Protein AF-A0A660Y9D4-F1 (afdb_monomer_lite)

Secondary structure (DSSP, 8-state):
--EEEESSTTHHHHHHHHHHHTT--PPEEEE-HHHHHHHHH-HHHHHHHS-----EEEETTTTEEEETT-TT--SSEEEEE-S-GGGS-SEEPTTT--

Foldseek 3Di:
DEQEFELAAQRQVVSLVVCVVVVHQAEYEYYYPVLSVVCVVPVPVSVVPDDFDFQWKAASVQQEIAGPPDPPRDDRIYGYDDPDPNRNNGHYDPPHRD

Structure (mmCIF, N/CA/C/O backbone):
data_AF-A0A660Y9D4-F1
#
_entry.id   AF-A0A660Y9D4-F1
#
loop_
_atom_site.group_PDB
_atom_site.id
_atom_site.type_symbol
_atom_site.label_atom_id
_atom_site.label_alt_id
_atom_site.label_comp_id
_atom_site.label_asym_id
_atom_site.label_entity_id
_atom_site.label_seq_id
_atom_site.pdbx_PDB_ins_code
_atom_site.Cartn_x
_atom_site.Cartn_y
_atom_site.Cartn_z
_atom_site.occupancy
_atom_site.B_iso_or_equiv
_atom_site.auth_seq_id
_atom_site.auth_comp_id
_atom_site.auth_asym_id
_atom_site.auth_atom_id
_atom_site.pdbx_PDB_model_num
ATOM 1 N N . MET A 1 1 ? -10.538 11.390 -6.472 1.00 71.12 1 MET A N 1
ATOM 2 C CA . MET A 1 1 ? -10.858 10.547 -5.290 1.00 71.12 1 MET A CA 1
ATOM 3 C C . MET A 1 1 ? -9.570 9.892 -4.800 1.00 71.12 1 MET A C 1
ATOM 5 O O . MET A 1 1 ? -8.758 9.623 -5.661 1.00 71.12 1 MET A O 1
ATOM 9 N N . TYR A 1 2 ? -9.329 9.685 -3.499 1.00 81.25 2 TYR A N 1
ATOM 10 C CA . TYR A 1 2 ? -8.101 9.050 -2.960 1.00 81.25 2 TYR A CA 1
ATOM 11 C C . TYR A 1 2 ? -8.408 7.653 -2.404 1.00 81.25 2 TYR A C 1
ATOM 13 O O . TYR A 1 2 ? -9.536 7.408 -1.978 1.00 81.25 2 TYR A O 1
ATOM 21 N N . GLY A 1 3 ? -7.412 6.766 -2.345 1.00 86.69 3 GLY A N 1
ATOM 22 C CA . GLY A 1 3 ? -7.513 5.514 -1.592 1.00 86.69 3 GLY A CA 1
ATOM 23 C C . GLY A 1 3 ? -7.250 5.765 -0.111 1.00 86.69 3 GLY A C 1
ATOM 24 O O . GLY A 1 3 ? -6.142 6.143 0.255 1.00 86.69 3 GLY A O 1
ATOM 25 N N . ILE A 1 4 ? -8.247 5.594 0.752 1.00 88.94 4 ILE A N 1
ATOM 26 C CA . ILE A 1 4 ? -8.120 5.876 2.190 1.00 88.94 4 ILE A CA 1
ATOM 27 C C . ILE A 1 4 ? -8.027 4.549 2.937 1.00 88.94 4 ILE A C 1
ATOM 29 O O . ILE A 1 4 ? -8.901 3.693 2.812 1.00 88.94 4 ILE A O 1
ATOM 33 N N . CYS A 1 5 ? -6.976 4.386 3.733 1.00 91.12 5 CYS A N 1
ATOM 34 C CA . CYS A 1 5 ? -6.718 3.168 4.498 1.00 91.12 5 CYS A CA 1
ATOM 35 C C . CYS A 1 5 ? -6.191 3.500 5.896 1.00 91.12 5 CYS A C 1
ATOM 37 O O . CYS A 1 5 ? -5.705 4.603 6.166 1.00 91.12 5 CYS A O 1
ATOM 39 N N . SER A 1 6 ? -6.299 2.545 6.809 1.00 92.12 6 SER A N 1
ATOM 40 C CA . SER A 1 6 ? -5.813 2.668 8.176 1.00 92.12 6 SER A CA 1
ATOM 41 C C . SER A 1 6 ? -4.427 2.037 8.353 1.00 92.12 6 SER A C 1
ATOM 43 O O . SER A 1 6 ? -3.871 1.378 7.473 1.00 92.12 6 SER A O 1
ATOM 45 N N . THR A 1 7 ? -3.845 2.206 9.537 1.00 91.06 7 THR A N 1
ATOM 46 C CA . THR A 1 7 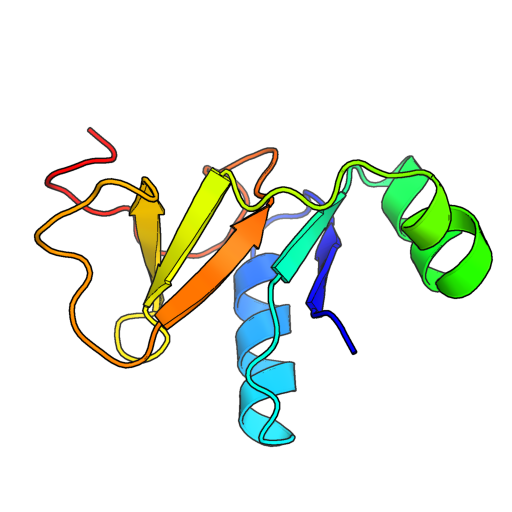? -2.634 1.492 9.972 1.00 91.06 7 THR A CA 1
ATOM 47 C C . THR A 1 7 ? -2.892 0.044 10.412 1.00 91.06 7 THR A C 1
ATOM 49 O O . THR A 1 7 ? -2.027 -0.557 11.058 1.00 91.06 7 THR A O 1
ATOM 52 N N . LYS A 1 8 ? -4.076 -0.521 10.142 1.00 89.75 8 LYS A N 1
ATOM 53 C CA . LYS A 1 8 ? -4.334 -1.951 10.352 1.00 89.75 8 LYS A CA 1
ATOM 54 C C . LYS A 1 8 ? -3.535 -2.780 9.345 1.00 89.75 8 LYS A C 1
ATOM 56 O O . LYS A 1 8 ? -3.213 -2.323 8.252 1.00 89.75 8 LYS A O 1
ATOM 61 N N . LYS A 1 9 ? -3.172 -4.001 9.740 1.00 86.06 9 LYS A N 1
ATOM 62 C CA . LYS A 1 9 ? -2.411 -4.923 8.888 1.00 86.06 9 LYS A CA 1
ATOM 63 C C . LYS A 1 9 ? -3.186 -5.168 7.585 1.00 86.06 9 LYS A C 1
ATOM 65 O O . LYS A 1 9 ? -4.392 -5.354 7.638 1.00 86.06 9 LYS A O 1
ATOM 70 N N . ASN A 1 10 ? -2.479 -5.175 6.455 1.00 89.44 10 ASN A N 1
ATOM 71 C CA . ASN A 1 10 ? -2.999 -5.422 5.099 1.00 89.44 10 ASN A CA 1
ATOM 72 C C . ASN A 1 10 ? -3.976 -4.387 4.518 1.00 89.44 10 ASN A C 1
ATOM 74 O O . ASN A 1 10 ? -4.272 -4.454 3.331 1.00 89.44 10 ASN A O 1
ATOM 78 N N . ASP A 1 11 ? -4.382 -3.374 5.279 1.00 87.62 11 ASP A N 1
ATOM 79 C CA . ASP A 1 11 ? -5.449 -2.453 4.865 1.00 87.62 11 ASP A CA 1
ATOM 80 C C . ASP A 1 11 ? -5.086 -1.631 3.609 1.00 87.62 11 ASP A C 1
ATOM 82 O O . ASP A 1 11 ? -5.936 -1.296 2.789 1.00 87.62 11 ASP A O 1
ATOM 86 N N . VAL A 1 12 ? -3.793 -1.349 3.402 1.00 91.31 12 VAL A N 1
ATOM 87 C CA . VAL A 1 12 ? -3.293 -0.710 2.169 1.00 91.31 12 VAL A CA 1
ATOM 88 C C . VAL A 1 12 ? -3.436 -1.650 0.968 1.00 91.31 12 VAL A C 1
ATOM 90 O O . VAL A 1 12 ? -3.872 -1.220 -0.099 1.00 91.31 12 VAL A O 1
ATOM 93 N N . ARG A 1 13 ? -3.072 -2.928 1.125 1.00 92.19 13 ARG A N 1
ATOM 94 C CA . ARG A 1 13 ? -3.197 -3.952 0.079 1.00 92.19 13 ARG A CA 1
ATOM 95 C C . ARG A 1 13 ? -4.657 -4.130 -0.337 1.00 92.19 13 ARG A C 1
ATOM 97 O O . ARG A 1 13 ? -4.945 -4.130 -1.532 1.00 92.19 13 ARG A O 1
ATOM 104 N N . ASP A 1 14 ? -5.559 -4.222 0.631 1.00 92.25 14 ASP A N 1
ATOM 105 C CA . ASP A 1 14 ? -6.98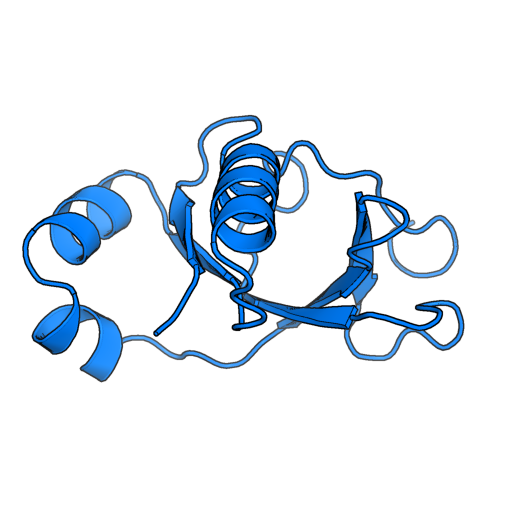9 -4.417 0.381 1.00 92.25 14 ASP A CA 1
ATOM 106 C C . ASP A 1 14 ? -7.602 -3.187 -0.302 1.00 92.25 14 ASP A C 1
ATOM 108 O O . ASP A 1 14 ? -8.373 -3.316 -1.257 1.00 92.25 14 ASP A O 1
ATOM 112 N N . CYS A 1 15 ? -7.169 -1.987 0.102 1.00 91.31 15 CYS A N 1
ATOM 113 C CA . CYS A 1 15 ? -7.530 -0.732 -0.556 1.00 91.31 15 CYS A CA 1
ATOM 114 C C . CYS A 1 15 ? -7.131 -0.732 -2.043 1.00 91.31 15 CYS A C 1
ATOM 116 O O . CYS A 1 15 ? -7.962 -0.430 -2.900 1.00 91.31 15 CYS A O 1
ATOM 118 N N . ILE A 1 16 ? -5.902 -1.151 -2.376 1.00 91.94 16 ILE A N 1
ATOM 119 C CA . ILE A 1 16 ? -5.437 -1.256 -3.773 1.00 91.94 16 ILE A CA 1
ATOM 120 C C . ILE A 1 16 ? -6.305 -2.223 -4.577 1.00 91.94 16 ILE A C 1
ATOM 122 O O . ILE A 1 16 ? -6.687 -1.913 -5.705 1.00 91.94 16 ILE A O 1
ATOM 126 N N . ILE A 1 17 ? -6.625 -3.388 -4.010 1.00 91.75 17 ILE A N 1
ATOM 127 C CA . ILE A 1 17 ? -7.450 -4.399 -4.683 1.00 91.75 17 ILE A CA 1
ATOM 128 C C . ILE A 1 17 ? -8.841 -3.828 -4.984 1.00 91.75 17 ILE A C 1
ATOM 130 O O . ILE A 1 17 ? -9.328 -3.956 -6.109 1.00 91.75 17 ILE A O 1
ATOM 134 N N . ALA A 1 18 ? -9.461 -3.159 -4.009 1.00 90.00 18 ALA A N 1
ATOM 135 C CA . ALA A 1 18 ? -10.762 -2.520 -4.185 1.00 90.00 18 ALA A CA 1
ATOM 136 C C . ALA A 1 18 ? -10.723 -1.406 -5.245 1.00 90.00 18 ALA A C 1
ATOM 138 O O . ALA A 1 18 ? -11.638 -1.302 -6.061 1.00 90.00 18 ALA A O 1
ATOM 139 N N . MET A 1 19 ? -9.658 -0.601 -5.268 1.00 88.62 19 MET A N 1
ATOM 140 C CA . MET A 1 19 ? -9.466 0.453 -6.266 1.00 88.62 19 MET A CA 1
ATOM 141 C C . MET A 1 19 ? -9.282 -0.107 -7.676 1.00 88.62 19 MET A C 1
ATOM 143 O O . MET A 1 19 ? -9.939 0.363 -8.602 1.00 88.62 19 MET A O 1
ATOM 147 N N . LYS A 1 20 ? -8.455 -1.149 -7.834 1.00 86.44 20 LYS A N 1
ATOM 148 C CA . LYS A 1 20 ? -8.209 -1.801 -9.127 1.00 86.44 20 LYS A CA 1
ATOM 149 C C . LYS A 1 20 ? -9.492 -2.386 -9.715 1.00 86.44 20 LYS A C 1
ATOM 151 O O . LYS A 1 20 ? -9.745 -2.194 -10.898 1.00 86.44 20 LYS A O 1
ATOM 156 N N . LYS A 1 21 ? -10.333 -3.025 -8.8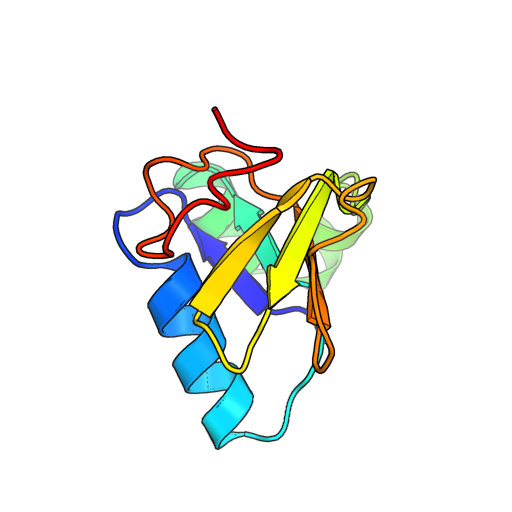89 1.00 87.12 21 LYS A N 1
ATOM 157 C CA . LYS A 1 21 ? -11.656 -3.529 -9.311 1.00 87.12 21 LYS A CA 1
ATOM 158 C C . LYS A 1 21 ? -12.578 -2.427 -9.842 1.00 87.12 21 LYS A C 1
ATOM 160 O O . LYS A 1 21 ? -13.431 -2.708 -10.669 1.00 87.12 21 LYS A O 1
ATOM 165 N N . LYS A 1 22 ? -12.407 -1.190 -9.369 1.00 84.88 22 LYS A N 1
ATOM 166 C CA . LYS A 1 22 ? -13.185 -0.018 -9.794 1.00 84.88 22 LYS A CA 1
ATOM 167 C C . LYS A 1 22 ? -12.484 0.825 -10.869 1.00 84.88 22 LYS A C 1
ATOM 169 O O . LYS A 1 22 ? -12.982 1.890 -11.207 1.00 84.88 22 LYS A O 1
ATOM 174 N N . GLY A 1 23 ? -11.322 0.393 -11.370 1.00 82.81 23 GLY A N 1
ATOM 175 C CA . GLY A 1 23 ? -10.540 1.139 -12.363 1.00 82.81 23 GLY A CA 1
ATOM 176 C C . GLY A 1 23 ? -9.885 2.423 -11.836 1.00 82.81 23 GLY A C 1
ATOM 177 O O . GLY A 1 23 ? -9.449 3.259 -12.621 1.00 82.81 23 GLY A O 1
ATOM 178 N N . TYR A 1 24 ? -9.797 2.612 -10.517 1.00 83.19 24 TYR A N 1
ATOM 179 C CA . TYR A 1 24 ? -9.267 3.842 -9.928 1.00 83.19 24 TYR A CA 1
ATOM 180 C C . TYR A 1 24 ? -7.759 3.765 -9.681 1.00 83.19 24 TYR A C 1
ATOM 182 O O . TYR A 1 24 ? -7.266 2.836 -9.042 1.00 83.19 24 TYR A O 1
ATOM 190 N N . MET A 1 25 ? -7.030 4.795 -10.122 1.00 80.50 25 MET A N 1
ATOM 191 C CA . MET A 1 25 ? -5.564 4.884 -10.018 1.00 80.50 25 MET A CA 1
ATOM 192 C C . MET A 1 25 ? -5.119 6.141 -9.272 1.00 80.50 25 MET A C 1
ATOM 194 O O . MET A 1 25 ? -4.306 6.931 -9.744 1.00 80.50 25 MET A O 1
ATOM 198 N N . CYS A 1 26 ? -5.697 6.363 -8.099 1.00 86.12 26 CYS A N 1
ATOM 199 C CA . CYS A 1 26 ? -5.402 7.535 -7.292 1.00 86.12 26 CYS A CA 1
ATOM 200 C C . CYS A 1 26 ? -4.376 7.265 -6.184 1.00 86.12 26 CYS A C 1
ATOM 202 O O . CYS A 1 26 ? -4.090 6.111 -5.859 1.00 86.12 26 CYS A O 1
ATOM 204 N N . PRO A 1 27 ? -3.803 8.320 -5.578 1.00 89.06 27 PRO A N 1
ATOM 205 C CA . PRO A 1 27 ? -2.876 8.134 -4.479 1.00 89.06 27 PRO A CA 1
ATOM 206 C C . PRO A 1 27 ? -3.539 7.495 -3.258 1.00 89.06 27 PRO A C 1
ATOM 208 O O . PRO A 1 27 ? -4.702 7.777 -2.948 1.00 89.06 27 PRO A O 1
ATOM 211 N N . ILE A 1 28 ? -2.765 6.693 -2.528 1.00 92.25 28 ILE A N 1
ATOM 212 C CA . ILE A 1 28 ? -3.203 6.084 -1.269 1.00 92.25 28 ILE A CA 1
ATOM 213 C C . ILE A 1 28 ? -2.736 6.910 -0.081 1.00 92.25 28 ILE A C 1
ATOM 215 O O . ILE A 1 28 ? -1.573 7.294 0.009 1.00 92.25 28 ILE A O 1
ATOM 219 N N . LEU A 1 29 ? -3.636 7.144 0.863 1.00 92.62 29 LEU A N 1
ATOM 220 C CA . LEU A 1 29 ? -3.392 7.860 2.101 1.00 92.62 29 LEU A CA 1
ATOM 221 C C . LEU A 1 29 ? -3.672 6.919 3.275 1.00 92.62 29 LEU A C 1
ATOM 223 O O . LEU A 1 29 ? -4.813 6.512 3.508 1.00 92.62 29 LEU A O 1
ATOM 227 N N . GLN A 1 30 ? -2.618 6.572 4.011 1.00 92.62 30 GLN A N 1
ATOM 228 C CA . GLN A 1 30 ? -2.720 5.795 5.238 1.00 92.62 30 GLN A CA 1
ATOM 229 C C . GLN A 1 30 ? -2.865 6.730 6.438 1.00 92.62 30 GLN A C 1
ATOM 231 O O . GLN A 1 30 ? -2.079 7.664 6.602 1.00 92.62 30 GLN A O 1
ATOM 236 N N . PHE A 1 31 ? -3.826 6.446 7.312 1.00 91.25 31 PHE A N 1
ATOM 237 C CA . PHE A 1 31 ? -4.076 7.204 8.537 1.00 91.25 31 PHE A CA 1
ATOM 238 C C . PHE A 1 31 ? -4.008 6.309 9.775 1.00 91.25 31 PHE A C 1
ATOM 240 O O . PHE A 1 31 ? -4.297 5.112 9.720 1.00 91.25 31 PHE A O 1
ATOM 247 N N . ARG A 1 32 ? -3.654 6.892 10.927 1.00 90.06 32 ARG A N 1
ATOM 248 C CA . ARG A 1 32 ? -3.815 6.211 12.223 1.00 90.06 32 ARG A CA 1
ATOM 249 C C . ARG A 1 32 ? -5.293 5.887 12.449 1.00 90.06 32 ARG A C 1
ATOM 251 O O . ARG A 1 32 ? -6.156 6.625 11.984 1.00 90.06 32 ARG A O 1
ATOM 258 N N . SER A 1 33 ? -5.584 4.817 13.186 1.00 86.38 33 SER A N 1
ATOM 259 C CA . SER A 1 33 ? -6.948 4.288 13.350 1.00 86.38 33 SER A CA 1
ATOM 260 C C . SER A 1 33 ? -7.989 5.321 13.804 1.00 86.38 33 SER A C 1
ATOM 262 O O . SER A 1 33 ? -9.122 5.266 13.337 1.00 86.38 33 SER A O 1
ATOM 264 N N . THR A 1 34 ? -7.623 6.258 14.685 1.00 84.19 34 THR A N 1
ATOM 265 C CA . THR A 1 34 ? -8.516 7.329 15.160 1.00 84.19 34 THR A CA 1
ATOM 266 C C . THR A 1 34 ? -8.867 8.305 14.037 1.00 84.19 34 THR A C 1
ATOM 268 O O . THR A 1 34 ? -10.037 8.480 13.718 1.00 84.19 34 THR A O 1
ATOM 271 N N . ILE A 1 35 ? -7.855 8.852 13.358 1.00 86.06 35 ILE A N 1
ATOM 272 C CA . ILE A 1 35 ? -8.035 9.773 12.224 1.00 86.06 35 ILE A CA 1
ATOM 273 C C . ILE A 1 35 ? -8.756 9.078 11.066 1.00 86.06 35 ILE A C 1
ATOM 275 O O . ILE A 1 35 ? -9.617 9.676 10.437 1.00 86.06 35 ILE A O 1
ATOM 279 N N . TYR A 1 36 ? -8.451 7.805 10.802 1.00 87.88 36 TYR A N 1
ATOM 280 C CA . TYR A 1 36 ? -9.105 7.029 9.749 1.00 87.88 36 TYR A CA 1
ATOM 281 C C . TYR A 1 36 ? -10.630 6.967 9.925 1.00 87.88 36 TYR A C 1
ATOM 283 O O . TYR A 1 36 ? -11.350 7.130 8.945 1.00 87.88 36 TYR A O 1
ATOM 291 N N . LYS A 1 37 ? -11.130 6.771 11.156 1.00 87.31 37 LYS A N 1
ATOM 292 C CA . LYS A 1 37 ? -12.579 6.783 11.428 1.00 87.31 37 LYS A CA 1
ATOM 293 C C . LYS A 1 37 ? -13.197 8.140 11.087 1.00 87.31 37 LYS A C 1
ATOM 295 O O . LYS A 1 37 ? -14.217 8.174 10.409 1.00 87.31 37 LYS A O 1
ATOM 300 N N . ASN A 1 38 ? -12.534 9.228 11.478 1.00 86.00 38 ASN A N 1
ATOM 301 C CA . ASN A 1 38 ? -13.002 10.589 11.210 1.00 86.00 38 ASN A CA 1
ATOM 302 C C . ASN A 1 38 ? -12.999 10.898 9.706 1.00 86.00 38 ASN A C 1
ATOM 304 O O . ASN A 1 38 ? -13.996 11.368 9.178 1.00 86.00 38 ASN A O 1
ATOM 308 N N . VAL A 1 39 ? -11.921 10.545 8.993 1.00 85.81 39 VAL A N 1
ATOM 309 C CA . VAL A 1 39 ? -11.823 10.698 7.529 1.00 85.81 39 VAL A CA 1
ATOM 310 C C . VAL A 1 39 ? -12.890 9.870 6.808 1.00 85.81 39 VAL A C 1
ATOM 312 O O . VAL A 1 39 ? -13.380 10.280 5.763 1.00 85.81 39 VAL A O 1
ATOM 315 N N . LYS A 1 40 ? -13.240 8.687 7.325 1.00 83.31 40 LYS A N 1
ATOM 316 C CA . LYS A 1 40 ? -14.276 7.842 6.722 1.00 83.31 40 LYS A CA 1
ATOM 317 C C . LYS A 1 40 ? -15.678 8.443 6.888 1.00 83.31 40 LYS A C 1
ATOM 319 O O . LYS A 1 40 ? -16.498 8.254 5.998 1.00 83.31 40 LYS A O 1
ATOM 324 N N . ALA A 1 41 ? -15.938 9.124 8.005 1.00 84.88 41 ALA A N 1
ATOM 325 C CA . ALA A 1 41 ? -17.207 9.800 8.267 1.00 84.88 41 ALA A 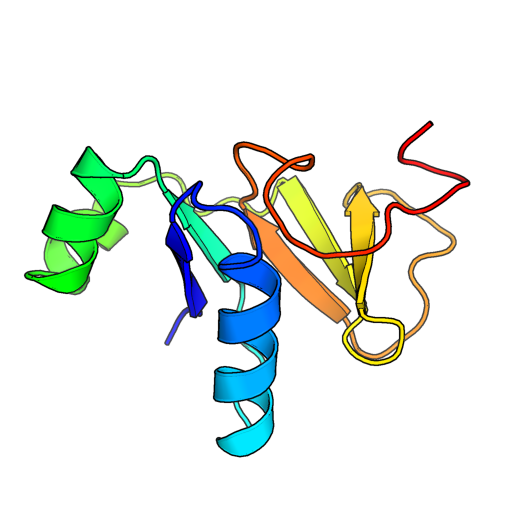CA 1
ATOM 326 C C . ALA A 1 41 ? -17.330 11.122 7.490 1.00 84.88 41 ALA A C 1
ATOM 328 O O . ALA A 1 41 ? -18.381 11.390 6.920 1.00 84.88 41 ALA A O 1
ATOM 329 N N . ASP A 1 42 ? -16.248 11.902 7.419 1.00 84.38 42 ASP A N 1
ATOM 330 C CA . ASP A 1 42 ? -16.199 13.180 6.705 1.00 84.38 42 ASP A CA 1
ATOM 331 C C . ASP A 1 42 ? -14.880 13.330 5.917 1.00 84.38 42 ASP A C 1
ATOM 333 O O . ASP A 1 42 ? -13.878 13.867 6.410 1.00 84.38 42 ASP A O 1
ATOM 337 N N . PRO A 1 43 ? -14.840 12.827 4.670 1.00 79.50 43 PRO A N 1
ATOM 338 C CA . PRO A 1 43 ? -13.625 12.852 3.871 1.00 79.50 43 PRO A CA 1
ATOM 339 C C . PRO A 1 43 ? -13.206 14.264 3.459 1.00 79.50 43 PRO A C 1
ATOM 341 O O . PRO A 1 43 ? -12.010 14.527 3.365 1.00 79.50 43 PRO A O 1
ATOM 344 N N . LEU A 1 44 ? -14.151 15.165 3.173 1.00 78.44 44 LEU A N 1
ATOM 345 C CA . LEU A 1 44 ? -13.855 16.459 2.550 1.00 78.44 44 LEU A CA 1
ATOM 346 C C . LEU A 1 44 ? -13.165 17.408 3.530 1.00 78.44 44 LEU A C 1
ATOM 348 O O . LEU A 1 44 ? -12.077 17.908 3.225 1.00 78.44 44 LEU A O 1
ATOM 352 N N . ASN A 1 45 ? -13.734 17.574 4.726 1.00 75.69 45 ASN A N 1
ATOM 353 C CA . ASN A 1 45 ? -13.188 18.481 5.734 1.00 75.69 45 ASN A CA 1
ATOM 354 C C . ASN A 1 45 ? -11.847 17.990 6.276 1.00 75.69 45 ASN A C 1
ATOM 356 O O . ASN A 1 45 ? -10.901 18.766 6.420 1.00 75.69 45 ASN A O 1
ATOM 360 N N . ILE A 1 46 ? -11.720 16.684 6.536 1.00 76.94 46 ILE A N 1
ATOM 361 C CA . ILE A 1 46 ? -10.479 16.162 7.107 1.00 76.94 46 ILE A CA 1
ATOM 362 C C . ILE A 1 46 ? -9.373 16.146 6.059 1.00 76.94 46 ILE A C 1
ATOM 364 O O . ILE A 1 46 ? -8.263 16.581 6.359 1.00 76.94 46 ILE A O 1
ATOM 368 N N . LEU A 1 47 ? -9.645 15.707 4.821 1.00 76.94 47 LEU A N 1
ATOM 369 C CA . LEU A 1 47 ? -8.619 15.705 3.778 1.00 76.94 47 LEU A CA 1
ATOM 370 C C . LEU A 1 47 ? -8.104 17.117 3.483 1.00 76.94 47 LEU A C 1
ATOM 372 O O . LEU A 1 47 ? -6.920 17.232 3.184 1.00 76.94 47 LEU A O 1
ATOM 376 N N . GLY A 1 48 ? -8.926 18.167 3.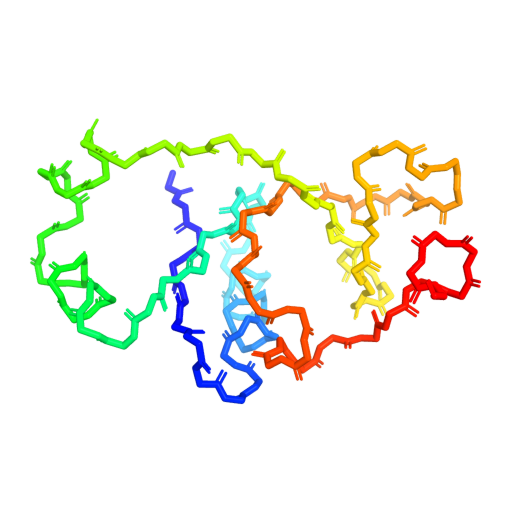564 1.00 69.75 48 GLY A N 1
ATOM 377 C CA . GLY A 1 48 ? -8.475 19.556 3.392 1.00 69.75 48 GLY A CA 1
ATOM 378 C C . GLY A 1 48 ? -7.327 19.950 4.329 1.00 69.75 48 GLY A C 1
ATOM 379 O O . GLY A 1 48 ? -6.399 20.633 3.907 1.00 69.75 48 GLY A O 1
ATOM 380 N N . ASN A 1 49 ? -7.329 19.414 5.551 1.00 67.19 49 ASN A N 1
ATOM 381 C CA . ASN A 1 49 ? -6.396 19.791 6.614 1.00 67.19 49 ASN A CA 1
ATOM 382 C C . ASN A 1 49 ? -5.179 18.867 6.755 1.00 67.19 49 ASN A C 1
ATOM 384 O O . ASN A 1 49 ? -4.287 19.143 7.558 1.00 67.19 49 ASN A O 1
ATOM 388 N N . VAL A 1 50 ? -5.109 17.752 6.015 1.00 70.88 50 VAL A N 1
ATOM 389 C CA . VAL A 1 50 ? -3.973 16.825 6.139 1.00 70.88 50 VAL A CA 1
ATOM 390 C C . VAL A 1 50 ? -2.975 17.021 5.011 1.00 70.88 50 VAL A C 1
ATOM 392 O O . VAL A 1 50 ? -3.339 16.998 3.841 1.00 70.88 50 VAL A O 1
ATOM 395 N N . ASN A 1 51 ? -1.686 17.102 5.352 1.00 69.88 51 ASN A N 1
ATOM 396 C CA . ASN A 1 51 ? -0.608 17.087 4.367 1.00 69.88 51 ASN A CA 1
ATOM 397 C C . ASN A 1 51 ? -0.694 15.809 3.503 1.00 69.88 51 ASN A C 1
ATOM 399 O O . ASN A 1 51 ? -0.437 14.701 3.985 1.00 69.88 51 ASN A O 1
ATOM 403 N N . LYS A 1 52 ? -1.068 15.968 2.226 1.00 73.44 52 LYS A N 1
ATOM 404 C CA . LYS A 1 52 ? -1.278 14.875 1.255 1.00 73.44 52 LYS A CA 1
ATOM 405 C C . LYS A 1 52 ? -0.013 14.493 0.491 1.00 73.44 52 LYS A C 1
ATOM 407 O O . LYS A 1 52 ? -0.090 13.729 -0.470 1.00 73.44 52 LYS A O 1
ATOM 412 N N . THR A 1 53 ? 1.146 15.015 0.885 1.00 81.50 53 THR A N 1
ATOM 413 C CA . THR A 1 53 ? 2.388 14.773 0.151 1.00 81.50 53 THR 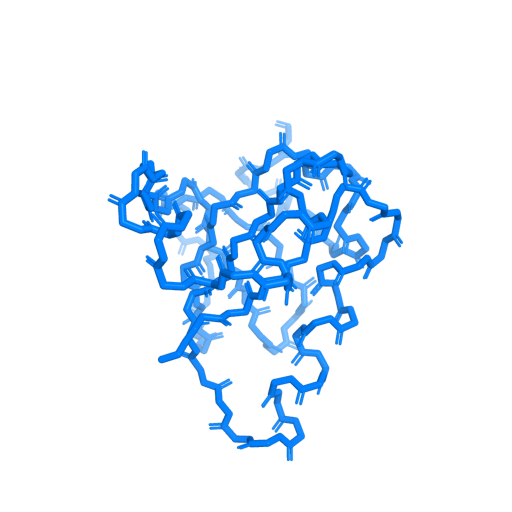A CA 1
ATOM 414 C C . THR A 1 53 ? 2.736 13.288 0.184 1.00 81.50 53 THR A C 1
ATOM 416 O O . THR A 1 53 ? 2.951 12.697 1.245 1.00 81.50 53 THR A O 1
ATOM 419 N N . ALA A 1 54 ? 2.783 12.675 -0.998 1.00 84.69 54 ALA A N 1
ATOM 420 C CA . ALA A 1 54 ? 3.218 11.297 -1.150 1.00 84.69 54 ALA A CA 1
ATOM 421 C C . ALA A 1 54 ? 4.702 11.176 -0.772 1.00 84.69 54 ALA A C 1
ATOM 423 O O . ALA A 1 54 ? 5.557 11.851 -1.351 1.00 84.69 54 ALA A O 1
ATOM 424 N N . ASN A 1 55 ? 4.999 10.293 0.180 1.00 91.12 55 ASN A N 1
ATOM 425 C CA . ASN A 1 55 ? 6.357 9.964 0.623 1.00 91.12 55 ASN A CA 1
ATOM 426 C C . ASN A 1 55 ? 6.856 8.631 0.031 1.00 91.12 55 ASN A C 1
ATOM 428 O O . ASN A 1 55 ? 8.059 8.368 -0.001 1.00 91.12 55 ASN A O 1
ATOM 432 N N . HIS A 1 56 ? 5.941 7.818 -0.493 1.00 94.69 56 HIS A N 1
ATOM 433 C CA . HIS A 1 56 ? 6.209 6.531 -1.117 1.00 94.69 56 HIS A CA 1
ATOM 434 C C . HIS A 1 56 ? 5.521 6.431 -2.478 1.00 94.69 56 HIS A C 1
ATOM 436 O O . HIS A 1 56 ? 4.674 7.244 -2.853 1.00 94.69 56 HIS A O 1
ATOM 442 N N . ILE A 1 57 ? 5.907 5.400 -3.216 1.00 94.81 57 ILE A N 1
ATOM 443 C CA . ILE A 1 57 ? 5.275 4.976 -4.457 1.00 94.81 57 ILE A CA 1
ATOM 444 C C . ILE A 1 57 ? 4.943 3.493 -4.318 1.00 94.81 57 ILE A C 1
ATOM 446 O O . ILE A 1 57 ? 5.723 2.732 -3.742 1.00 94.81 57 ILE A O 1
ATOM 450 N N . ILE A 1 58 ? 3.797 3.077 -4.845 1.00 95.06 58 ILE A N 1
ATOM 451 C CA . ILE A 1 58 ? 3.386 1.676 -4.886 1.00 95.06 58 ILE A CA 1
ATOM 452 C C . ILE A 1 58 ? 3.302 1.242 -6.343 1.00 95.06 58 ILE A C 1
ATOM 454 O O . ILE A 1 58 ? 2.626 1.885 -7.143 1.00 95.06 58 ILE A O 1
ATOM 458 N N . ASN A 1 59 ? 3.985 0.151 -6.675 1.00 94.44 59 ASN A N 1
ATOM 459 C CA . ASN A 1 59 ? 3.841 -0.509 -7.962 1.00 94.44 59 ASN A CA 1
ATOM 460 C C . ASN A 1 59 ? 2.631 -1.452 -7.908 1.00 94.44 59 ASN A C 1
ATOM 462 O O . ASN A 1 59 ? 2.602 -2.382 -7.097 1.00 94.44 59 ASN A O 1
ATOM 466 N N . LEU A 1 60 ? 1.642 -1.201 -8.765 1.00 91.31 60 LEU A N 1
ATOM 467 C CA . LEU A 1 60 ? 0.360 -1.907 -8.767 1.00 91.31 60 LEU A CA 1
ATOM 468 C C . LEU A 1 60 ? 0.426 -3.302 -9.401 1.00 91.31 60 LEU A C 1
ATOM 470 O O . LEU A 1 60 ? -0.429 -4.138 -9.117 1.00 91.31 60 LEU A O 1
ATOM 474 N N . ASN A 1 61 ? 1.433 -3.572 -10.234 1.00 91.06 61 ASN A N 1
ATOM 475 C CA . ASN A 1 61 ? 1.632 -4.892 -10.834 1.00 91.06 61 ASN A CA 1
ATOM 476 C C . ASN A 1 61 ? 2.290 -5.850 -9.836 1.00 91.06 61 ASN A C 1
ATOM 478 O O . ASN A 1 61 ? 1.867 -6.989 -9.680 1.00 91.06 61 ASN A O 1
ATOM 482 N N . THR A 1 62 ? 3.315 -5.369 -9.131 1.00 93.12 62 THR A N 1
ATOM 483 C CA . THR A 1 62 ? 4.120 -6.187 -8.208 1.00 93.12 62 THR A CA 1
ATOM 484 C C . THR A 1 62 ? 3.672 -6.090 -6.750 1.00 93.12 62 THR A C 1
ATOM 486 O O . THR A 1 62 ? 4.246 -6.760 -5.891 1.00 93.12 62 THR A O 1
ATOM 489 N N . MET A 1 63 ? 2.670 -5.251 -6.453 1.00 93.62 63 MET A N 1
ATOM 490 C CA . MET A 1 63 ? 2.171 -4.969 -5.099 1.00 93.62 63 MET A CA 1
ATOM 491 C C . MET A 1 63 ? 3.305 -4.618 -4.126 1.00 93.62 63 MET A C 1
ATOM 493 O O . MET A 1 63 ? 3.374 -5.113 -2.995 1.00 93.62 63 MET A O 1
ATOM 497 N N . ARG A 1 64 ? 4.231 -3.775 -4.596 1.00 95.06 64 ARG A N 1
ATOM 498 C CA . ARG A 1 64 ? 5.476 -3.448 -3.901 1.00 95.06 64 ARG A CA 1
ATOM 499 C C . ARG A 1 64 ? 5.546 -1.967 -3.553 1.00 95.06 64 ARG A C 1
ATOM 501 O O . ARG A 1 64 ? 5.210 -1.120 -4.377 1.00 95.06 64 ARG A O 1
ATOM 508 N N . ILE A 1 65 ? 6.007 -1.654 -2.344 1.00 95.44 65 ILE A N 1
ATOM 509 C CA . ILE A 1 65 ? 6.248 -0.289 -1.877 1.00 95.44 65 ILE A CA 1
ATOM 510 C C . ILE A 1 65 ? 7.702 0.135 -2.121 1.00 95.44 65 ILE A C 1
ATOM 512 O O . ILE A 1 65 ? 8.653 -0.614 -1.873 1.00 95.44 65 ILE A O 1
ATOM 516 N N . HIS A 1 66 ? 7.860 1.365 -2.597 1.00 96.06 66 HIS A N 1
ATOM 517 C CA . HIS A 1 66 ? 9.121 2.009 -2.935 1.00 96.06 66 HIS A CA 1
ATOM 518 C C . HIS A 1 66 ? 9.203 3.398 -2.286 1.00 96.06 66 HIS A C 1
ATOM 520 O O . HIS A 1 66 ? 8.188 4.071 -2.095 1.00 96.06 66 HIS A O 1
ATOM 526 N N . LYS A 1 67 ? 10.423 3.878 -2.018 1.00 93.81 67 LYS A N 1
ATOM 527 C CA . LYS A 1 67 ? 10.670 5.310 -1.784 1.00 93.81 67 LYS A CA 1
ATOM 528 C C . LYS A 1 67 ? 10.386 6.081 -3.073 1.00 93.81 67 LYS A C 1
ATOM 530 O O . LYS A 1 67 ? 10.640 5.567 -4.165 1.00 93.81 67 LYS A O 1
ATOM 535 N N . LYS A 1 68 ? 9.927 7.332 -2.962 1.00 90.75 68 LYS A N 1
ATOM 536 C CA . LYS A 1 68 ? 9.627 8.187 -4.128 1.00 90.75 68 LYS A CA 1
ATOM 537 C C . LYS A 1 68 ? 10.814 8.327 -5.101 1.00 90.75 68 LYS A C 1
ATOM 539 O O . LYS A 1 68 ? 10.626 8.327 -6.315 1.00 90.75 68 LYS A O 1
ATOM 544 N N . SER A 1 69 ? 12.035 8.353 -4.568 1.00 91.31 69 SER A N 1
ATOM 545 C CA . SER A 1 69 ? 13.296 8.450 -5.317 1.00 91.31 69 SER A CA 1
ATOM 546 C C . SER A 1 69 ? 13.807 7.127 -5.911 1.00 91.31 69 SER A C 1
ATOM 548 O O . SER A 1 69 ? 14.868 7.103 -6.530 1.00 91.31 69 SER A O 1
ATOM 550 N N . CYS A 1 70 ? 13.092 6.007 -5.749 1.00 93.94 70 CYS A N 1
ATOM 551 C CA . CYS A 1 70 ? 13.556 4.713 -6.248 1.00 93.94 70 CYS A CA 1
ATOM 552 C C . CYS A 1 70 ? 13.656 4.700 -7.786 1.00 93.94 70 CYS A C 1
ATOM 554 O O . CYS A 1 70 ? 12.686 5.019 -8.486 1.00 93.94 70 CYS A O 1
ATOM 556 N N . ARG A 1 71 ? 14.820 4.282 -8.306 1.00 93.50 71 ARG A N 1
ATOM 557 C CA . ARG A 1 71 ? 15.057 4.062 -9.746 1.00 93.50 71 ARG A CA 1
ATOM 558 C C . ARG A 1 71 ? 14.446 2.745 -10.248 1.00 93.50 71 ARG A C 1
ATOM 560 O O . ARG A 1 71 ? 14.008 2.671 -11.384 1.00 93.50 71 ARG A O 1
ATOM 567 N N . TYR A 1 72 ? 14.295 1.754 -9.368 1.00 92.94 72 TYR A N 1
ATOM 568 C CA . TYR A 1 72 ? 13.776 0.410 -9.672 1.00 92.94 72 TYR A CA 1
ATOM 569 C C . TYR A 1 72 ? 12.271 0.248 -9.385 1.00 92.94 72 TYR A C 1
ATOM 571 O O . TYR A 1 72 ? 11.819 -0.823 -8.987 1.00 92.94 72 TYR A O 1
ATOM 579 N N . LYS A 1 73 ? 11.484 1.325 -9.498 1.00 92.38 73 LYS A N 1
ATOM 580 C CA . LYS A 1 73 ? 10.039 1.311 -9.188 1.00 92.38 73 LYS A CA 1
ATOM 581 C C . LYS A 1 73 ? 9.162 0.685 -10.278 1.00 92.38 73 LYS A C 1
ATOM 583 O O . LYS A 1 73 ? 8.009 0.365 -10.003 1.00 92.38 73 LYS A O 1
ATOM 588 N N . GLY A 1 74 ? 9.709 0.482 -11.477 1.00 92.44 74 GLY A N 1
ATOM 589 C CA . GLY A 1 74 ? 8.985 -0.068 -12.623 1.00 92.44 74 GLY A CA 1
ATOM 590 C C . GLY A 1 74 ? 7.885 0.861 -13.150 1.00 92.44 74 GLY A C 1
ATOM 591 O O . GLY A 1 74 ? 7.871 2.057 -12.856 1.00 92.44 74 GLY A O 1
ATOM 592 N N . SER A 1 75 ? 6.967 0.287 -13.929 1.00 90.31 75 SER A N 1
ATOM 593 C CA . SER A 1 75 ? 5.792 0.950 -14.505 1.00 90.31 75 SER A CA 1
ATOM 594 C C . SER A 1 75 ? 4.514 0.643 -13.711 1.00 90.31 75 SER A C 1
ATOM 596 O O . SER A 1 75 ? 4.517 -0.211 -12.823 1.00 90.31 75 SER A O 1
ATOM 598 N N . ASN A 1 76 ? 3.421 1.346 -14.030 1.00 91.56 76 ASN A N 1
ATOM 599 C CA . ASN A 1 76 ? 2.120 1.232 -13.361 1.00 91.56 76 ASN A CA 1
ATOM 600 C C . ASN A 1 76 ? 2.184 1.515 -11.846 1.00 91.56 76 ASN A C 1
ATOM 602 O O . ASN A 1 76 ? 2.042 0.628 -10.996 1.00 91.56 76 ASN A O 1
ATOM 606 N N . ILE A 1 77 ? 2.461 2.775 -11.521 1.00 92.75 77 ILE A N 1
ATOM 607 C CA . ILE A 1 77 ? 2.743 3.225 -10.162 1.00 92.75 77 ILE A CA 1
ATOM 608 C C . ILE A 1 77 ? 1.731 4.266 -9.691 1.00 92.75 77 ILE A C 1
ATOM 610 O O . ILE A 1 77 ? 1.271 5.095 -10.471 1.00 92.75 77 ILE A O 1
ATOM 614 N N . ILE A 1 78 ? 1.455 4.273 -8.389 1.00 93.44 78 ILE A N 1
ATOM 615 C CA . ILE A 1 78 ? 0.683 5.331 -7.732 1.00 93.44 78 ILE A CA 1
ATOM 616 C C . ILE A 1 78 ? 1.473 5.939 -6.579 1.00 93.44 78 ILE A C 1
ATOM 618 O O . ILE A 1 78 ? 2.269 5.268 -5.915 1.00 93.44 78 ILE A O 1
ATOM 622 N N . GLY A 1 79 ? 1.244 7.226 -6.328 1.00 93.12 79 GLY A N 1
ATOM 623 C CA . GLY A 1 79 ? 1.759 7.885 -5.134 1.00 93.12 79 GLY A CA 1
ATOM 624 C C . GLY A 1 79 ? 1.100 7.327 -3.874 1.00 93.12 79 GLY A C 1
ATOM 625 O O . GLY A 1 79 ? -0.068 6.943 -3.881 1.00 93.12 79 GLY A O 1
ATOM 626 N N . ALA A 1 80 ? 1.835 7.300 -2.770 1.00 92.81 80 ALA A N 1
ATOM 627 C CA . ALA A 1 80 ? 1.281 6.906 -1.490 1.00 92.81 80 ALA A CA 1
ATOM 628 C C . ALA A 1 80 ? 1.862 7.742 -0.351 1.00 92.81 80 ALA A C 1
ATOM 630 O O . ALA A 1 80 ? 3.067 7.994 -0.283 1.00 92.81 80 ALA A O 1
ATOM 631 N N . ARG A 1 81 ? 0.997 8.145 0.575 1.00 92.88 81 ARG A N 1
ATOM 632 C CA . ARG A 1 81 ? 1.375 8.633 1.895 1.00 92.88 81 ARG A CA 1
ATOM 633 C C . ARG A 1 81 ? 1.200 7.492 2.884 1.00 92.88 81 ARG A C 1
ATOM 635 O O . ARG A 1 81 ? 0.087 7.198 3.313 1.00 92.88 81 ARG A O 1
ATOM 642 N N . ILE A 1 82 ? 2.306 6.852 3.237 1.00 92.38 82 ILE A N 1
ATOM 643 C CA . ILE A 1 82 ? 2.332 5.705 4.145 1.00 92.38 82 ILE A CA 1
ATOM 644 C C . ILE A 1 82 ? 2.974 6.137 5.461 1.00 92.38 82 ILE A C 1
ATOM 646 O O . ILE A 1 82 ? 4.090 6.659 5.468 1.00 92.38 82 ILE A O 1
ATOM 650 N N . ILE A 1 83 ? 2.249 5.932 6.563 1.00 91.19 83 ILE A N 1
ATOM 651 C CA . ILE A 1 83 ? 2.715 6.234 7.924 1.00 91.19 83 ILE A CA 1
ATOM 652 C C . ILE A 1 83 ? 3.498 5.042 8.478 1.00 91.19 83 ILE A C 1
ATOM 654 O O . ILE A 1 83 ? 4.523 5.220 9.127 1.00 91.19 83 ILE A O 1
ATOM 658 N N . ASN A 1 84 ? 3.022 3.818 8.228 1.00 91.06 84 ASN A N 1
ATOM 659 C CA . ASN A 1 84 ? 3.642 2.595 8.719 1.00 91.06 84 ASN A CA 1
ATOM 660 C C . ASN A 1 84 ? 3.783 1.560 7.597 1.00 91.06 84 ASN A C 1
ATOM 662 O O . ASN A 1 84 ? 2.862 0.796 7.302 1.00 91.06 84 ASN A O 1
ATOM 666 N N . VAL A 1 85 ? 4.985 1.505 7.021 1.00 89.44 85 VAL A N 1
ATOM 667 C CA . VAL A 1 85 ? 5.341 0.620 5.901 1.00 89.44 85 VAL A CA 1
ATOM 668 C C . VAL A 1 85 ? 5.251 -0.869 6.254 1.00 89.44 85 VAL A C 1
ATOM 670 O O . VAL A 1 85 ? 4.914 -1.678 5.391 1.00 89.44 85 VAL A O 1
ATOM 673 N N . LYS A 1 86 ? 5.449 -1.231 7.533 1.00 89.00 86 LYS A N 1
ATOM 674 C CA . LYS A 1 86 ? 5.347 -2.618 8.026 1.00 89.00 86 LYS A CA 1
ATOM 675 C C . LYS A 1 86 ? 3.898 -3.115 8.098 1.00 89.00 86 LYS A C 1
ATOM 677 O O . LYS A 1 86 ? 3.664 -4.317 8.145 1.00 89.00 86 LYS A O 1
ATOM 682 N N . ARG A 1 87 ? 2.914 -2.208 8.106 1.00 89.12 87 ARG A N 1
ATOM 683 C CA . ARG A 1 87 ? 1.478 -2.526 8.223 1.00 89.12 87 ARG A CA 1
ATOM 684 C C . ARG A 1 87 ? 0.705 -2.224 6.942 1.00 89.12 87 ARG A C 1
ATOM 686 O O . ARG A 1 87 ? -0.421 -1.752 6.988 1.00 89.12 87 ARG A O 1
ATOM 693 N N . THR A 1 88 ? 1.316 -2.478 5.792 1.00 91.06 88 THR A N 1
ATOM 694 C CA . THR A 1 88 ? 0.689 -2.245 4.482 1.00 91.06 88 THR A CA 1
ATOM 695 C C . THR A 1 88 ? 0.165 -3.532 3.841 1.00 91.06 88 THR A C 1
ATOM 697 O O . THR A 1 88 ? -0.782 -3.489 3.065 1.00 91.06 88 THR A O 1
ATOM 700 N N . GLY A 1 89 ? 0.756 -4.689 4.167 1.00 91.38 89 GLY A N 1
ATOM 701 C CA . GLY A 1 89 ? 0.511 -5.949 3.448 1.00 91.38 89 GLY A CA 1
ATOM 702 C C . GLY A 1 89 ? 1.153 -6.005 2.055 1.00 91.38 89 GLY A C 1
ATOM 703 O O . GLY A 1 89 ? 0.875 -6.926 1.281 1.00 91.38 89 GLY A O 1
ATOM 704 N N . LEU A 1 90 ? 1.996 -5.021 1.728 1.00 93.81 90 LEU A N 1
ATOM 705 C CA . LEU A 1 90 ? 2.759 -4.944 0.486 1.00 93.81 90 LEU A CA 1
ATOM 706 C C . LEU A 1 90 ? 4.166 -5.500 0.669 1.00 93.81 90 LEU A C 1
ATOM 708 O O . LEU A 1 90 ? 4.721 -5.493 1.768 1.00 93.81 90 LEU A O 1
ATOM 712 N N . LEU A 1 91 ? 4.765 -5.931 -0.438 1.00 93.94 91 LEU A N 1
ATOM 713 C CA . LEU A 1 91 ? 6.179 -6.286 -0.464 1.00 93.94 91 LEU A CA 1
ATOM 714 C C . LEU A 1 91 ? 7.029 -5.013 -0.402 1.00 93.94 91 LEU A C 1
ATOM 716 O O . LEU A 1 91 ? 6.721 -4.027 -1.062 1.00 93.94 91 LEU A O 1
ATOM 720 N N . SER A 1 92 ? 8.139 -5.027 0.327 1.00 93.94 92 SER A N 1
ATOM 721 C CA . SER A 1 92 ? 9.088 -3.904 0.327 1.00 93.94 92 SER A CA 1
ATOM 722 C C . SER A 1 92 ? 10.085 -4.019 -0.825 1.00 93.94 92 SER A C 1
ATOM 724 O O . SER A 1 92 ? 10.546 -5.111 -1.168 1.00 93.94 92 SER A O 1
ATOM 726 N N . CYS A 1 93 ? 10.448 -2.902 -1.455 1.00 94.19 93 CYS A N 1
ATOM 727 C CA . CYS A 1 93 ? 11.522 -2.890 -2.445 1.00 94.19 93 CYS A CA 1
ATOM 728 C C . CYS A 1 93 ? 12.885 -3.184 -1.814 1.00 94.19 93 CYS A C 1
ATOM 730 O O . CYS A 1 93 ? 13.367 -2.429 -0.977 1.00 94.19 93 CYS A O 1
ATOM 732 N N . ARG A 1 94 ? 13.558 -4.232 -2.301 1.00 92.69 94 ARG A N 1
ATOM 733 C CA . ARG A 1 94 ? 14.881 -4.648 -1.811 1.00 92.69 94 ARG A CA 1
ATOM 734 C C . ARG A 1 94 ? 15.998 -3.639 -2.101 1.00 92.69 94 ARG A C 1
ATOM 736 O O . ARG A 1 94 ? 17.065 -3.765 -1.524 1.00 92.69 94 ARG A O 1
ATOM 743 N N . HIS A 1 95 ? 15.788 -2.663 -2.983 1.00 91.88 95 HIS A N 1
ATOM 744 C CA . HIS A 1 95 ? 16.817 -1.672 -3.321 1.00 91.88 95 HIS A CA 1
ATOM 745 C C . HIS A 1 95 ? 16.707 -0.393 -2.491 1.00 91.88 95 HIS A C 1
ATOM 747 O O . HIS A 1 95 ? 17.725 0.179 -2.128 1.00 91.88 95 HIS A O 1
ATOM 753 N N . CYS A 1 96 ? 15.488 0.073 -2.196 1.00 91.69 96 CYS A N 1
ATOM 754 C CA . CYS A 1 96 ? 15.287 1.361 -1.521 1.00 91.69 96 CYS A CA 1
ATOM 755 C C . CYS A 1 96 ? 14.648 1.265 -0.130 1.00 91.69 96 CYS A C 1
ATOM 757 O O . CYS A 1 96 ? 14.568 2.284 0.549 1.00 91.69 96 CYS A O 1
ATOM 759 N N . MET A 1 97 ? 14.167 0.086 0.274 1.00 86.88 97 MET A N 1
ATOM 760 C CA . MET A 1 97 ? 13.500 -0.160 1.562 1.00 86.88 97 MET A CA 1
ATOM 761 C C . MET A 1 97 ? 14.264 -1.188 2.419 1.00 86.88 97 MET A C 1
ATOM 763 O O . MET A 1 97 ? 13.631 -1.887 3.209 1.00 86.88 97 MET A O 1
ATOM 767 N N . LYS A 1 98 ? 15.582 -1.321 2.205 1.00 73.19 98 LYS A N 1
ATOM 768 C CA . LYS A 1 98 ? 16.478 -2.000 3.152 1.00 73.19 98 LYS A CA 1
ATOM 769 C C . LYS A 1 98 ? 16.561 -1.198 4.445 1.00 73.19 98 LYS A C 1
ATOM 771 O O . LYS A 1 98 ? 16.533 0.052 4.337 1.00 73.19 98 LYS A O 1
#

pLDDT: mean 88.11, std 6.55, range [67.19, 96.06]

Radius of gyration: 12.76 Å; chains: 1; bounding box: 34×26×30 Å

Sequence (98 aa):
MYGICSTKKNDVRDCIIAMKKKGYMCPILQFRSTIYKNVKADPLNILGNVNKTANHIINLNTMRIHKKSCRYKGSNIIGARIINVKRTGLLSCRHCMK